Protein AF-A0A6C8Y302-F1 (afdb_monomer)

Radius of gyration: 8.21 Å; Cα contacts (8 Å, |Δi|>4): 26; chains: 1; bounding box: 19×17×14 Å

pLDDT: mean 90.3, std 7.3, range [56.88, 95.0]

Sequence (36 aa):
RRNIARRMLESGMTREAVAQITTLTDDEIEQIIRWR

Solvent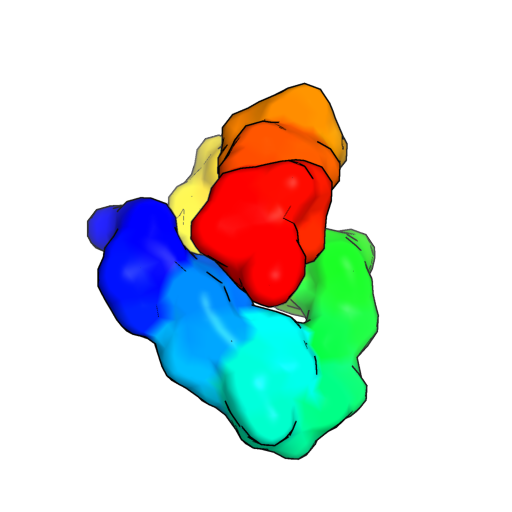-accessible surface area (backbone atoms only — not comparable to full-atom values): 2208 Å² total; per-residue (Å²): 95,71,73,56,46,49,52,41,46,73,72,70,48,53,68,67,60,41,28,72,74,57,72,44,52,71,68,60,50,48,53,63,59,72,78,106

Secondary structure (DSSP, 8-state):
-HHHHHHHHHTT--HHHHHHHH---HHHHHHHHHT-

Structure (mmCIF, N/CA/C/O backbone):
data_AF-A0A6C8Y302-F1
#
_entry.id   AF-A0A6C8Y302-F1
#
loop_
_atom_site.group_PDB
_a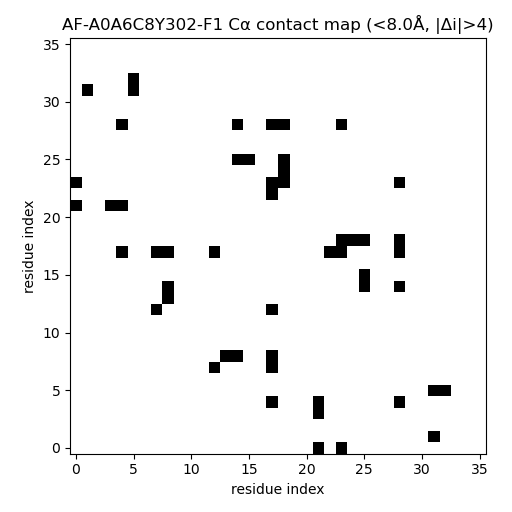tom_site.id
_atom_site.type_symbol
_atom_site.label_atom_id
_atom_site.label_alt_id
_atom_site.label_comp_id
_atom_site.label_asym_id
_atom_site.label_entity_id
_atom_site.label_seq_id
_atom_site.pdbx_PDB_ins_code
_atom_site.Cartn_x
_atom_site.Cartn_y
_atom_site.Cartn_z
_atom_site.occupancy
_atom_site.B_iso_or_equiv
_atom_site.auth_seq_id
_atom_site.auth_comp_id
_atom_site.auth_asym_id
_atom_site.auth_atom_id
_atom_site.pdbx_PDB_model_num
ATOM 1 N N . ARG A 1 1 ? 3.857 4.694 -10.474 1.00 78.75 1 ARG A N 1
ATOM 2 C CA . ARG A 1 1 ? 3.912 4.124 -9.103 1.00 78.75 1 ARG A CA 1
ATOM 3 C C . ARG A 1 1 ? 2.677 4.512 -8.295 1.00 78.75 1 ARG A C 1
ATOM 5 O O . ARG A 1 1 ? 1.895 3.628 -7.988 1.00 78.75 1 ARG A O 1
ATOM 12 N N . ARG A 1 2 ? 2.389 5.809 -8.116 1.00 84.62 2 ARG A N 1
ATOM 13 C CA . ARG A 1 2 ? 1.199 6.313 -7.393 1.00 84.62 2 ARG A CA 1
ATOM 14 C C . ARG A 1 2 ? -0.157 5.727 -7.829 1.00 84.62 2 ARG A C 1
ATOM 16 O O . ARG A 1 2 ? -0.923 5.279 -6.989 1.00 84.62 2 ARG A O 1
ATOM 23 N N . ASN A 1 3 ? -0.435 5.660 -9.136 1.00 89.75 3 ASN A N 1
ATOM 24 C CA . ASN A 1 3 ? -1.682 5.061 -9.647 1.00 89.75 3 ASN A CA 1
ATOM 25 C C . ASN A 1 3 ? -1.783 3.545 -9.390 1.00 89.75 3 ASN A C 1
ATOM 27 O O . ASN A 1 3 ? -2.883 3.033 -9.220 1.00 89.75 3 ASN A O 1
ATOM 31 N N . ILE A 1 4 ? -0.650 2.836 -9.357 1.00 91.94 4 ILE A N 1
ATOM 32 C CA . ILE A 1 4 ? -0.599 1.394 -9.070 1.00 91.94 4 ILE A CA 1
ATOM 33 C C . ILE A 1 4 ? -0.817 1.166 -7.571 1.00 91.94 4 ILE A C 1
ATOM 35 O O . ILE A 1 4 ? -1.681 0.379 -7.205 1.00 91.94 4 ILE A O 1
ATOM 39 N N . ALA A 1 5 ? -0.122 1.930 -6.722 1.00 93.75 5 ALA A N 1
ATOM 40 C CA . ALA A 1 5 ? -0.314 1.924 -5.273 1.00 93.75 5 ALA A CA 1
ATOM 41 C C . ALA A 1 5 ? -1.770 2.214 -4.881 1.00 93.75 5 ALA A C 1
ATOM 43 O O . ALA A 1 5 ? -2.333 1.508 -4.053 1.00 93.75 5 ALA A O 1
ATOM 44 N N . ARG A 1 6 ? -2.417 3.190 -5.536 1.00 92.44 6 ARG A N 1
ATOM 45 C CA . ARG A 1 6 ? -3.840 3.485 -5.317 1.00 92.44 6 ARG A CA 1
ATOM 46 C C . ARG A 1 6 ? -4.729 2.273 -5.606 1.00 92.44 6 ARG A C 1
ATOM 48 O O . ARG A 1 6 ? -5.505 1.888 -4.744 1.00 92.44 6 ARG A O 1
ATOM 55 N N . ARG A 1 7 ? -4.568 1.635 -6.770 1.00 94.25 7 ARG A N 1
ATOM 56 C CA . ARG A 1 7 ? -5.345 0.437 -7.139 1.00 94.25 7 ARG A CA 1
ATOM 57 C C . ARG A 1 7 ? -5.107 -0.734 -6.185 1.00 94.25 7 ARG A C 1
ATOM 59 O O . ARG A 1 7 ? -6.036 -1.466 -5.874 1.00 94.25 7 ARG A O 1
ATOM 66 N N . MET A 1 8 ? -3.873 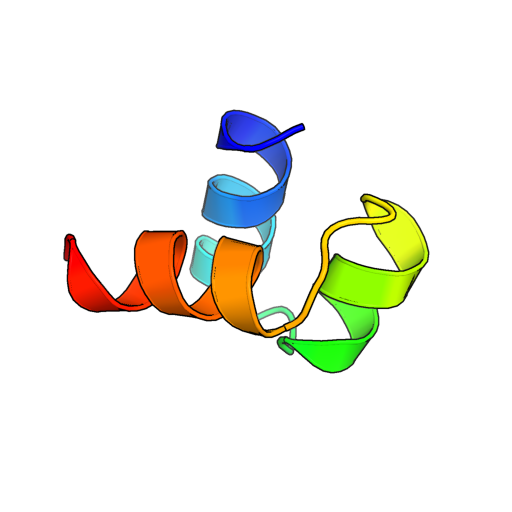-0.904 -5.710 1.00 94.00 8 MET A N 1
ATOM 67 C CA . MET A 1 8 ? -3.536 -1.930 -4.722 1.00 94.00 8 MET A CA 1
ATOM 68 C C . MET A 1 8 ? -4.256 -1.682 -3.391 1.00 94.00 8 MET A C 1
ATOM 70 O O . MET A 1 8 ? -4.904 -2.590 -2.873 1.00 94.00 8 MET A O 1
ATOM 74 N N . LEU A 1 9 ? -4.225 -0.447 -2.883 1.00 93.00 9 LEU A N 1
ATOM 75 C CA . LEU A 1 9 ? -4.965 -0.063 -1.676 1.00 93.00 9 LEU A CA 1
ATOM 76 C C . LEU A 1 9 ? -6.482 -0.237 -1.861 1.00 93.00 9 LEU A C 1
ATOM 78 O O . LEU A 1 9 ? -7.158 -0.744 -0.972 1.00 93.00 9 LEU A O 1
ATOM 82 N N . GLU A 1 10 ? -7.019 0.135 -3.026 1.00 93.81 10 GLU A N 1
ATOM 83 C CA . GLU A 1 10 ? -8.434 -0.064 -3.376 1.00 93.81 10 GLU A CA 1
ATOM 84 C C . GLU A 1 10 ? -8.820 -1.549 -3.438 1.00 93.81 10 GLU A C 1
ATOM 86 O O . GLU A 1 10 ? -9.935 -1.900 -3.064 1.00 93.81 10 GLU A O 1
ATOM 91 N N . SER A 1 11 ? -7.895 -2.429 -3.835 1.00 94.69 11 SER A N 1
ATOM 92 C CA . SER A 1 11 ? -8.092 -3.886 -3.810 1.00 94.69 11 SER A CA 1
ATOM 93 C C . SER A 1 11 ? -7.991 -4.519 -2.414 1.00 94.69 11 SER A C 1
ATOM 95 O O . SER A 1 11 ? -8.126 -5.733 -2.290 1.00 94.69 11 SER A O 1
ATOM 97 N N . GLY A 1 12 ? -7.756 -3.721 -1.365 1.00 93.75 12 GLY A N 1
ATOM 98 C CA . GLY A 1 12 ? -7.639 -4.194 0.018 1.00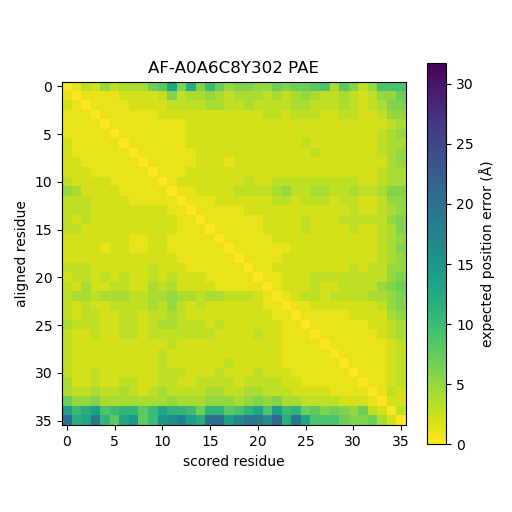 93.75 12 GLY A CA 1
ATOM 99 C C . GLY A 1 12 ? -6.229 -4.630 0.427 1.00 93.75 12 GLY A C 1
ATOM 100 O O . GLY A 1 12 ? -6.059 -5.226 1.489 1.00 93.75 12 GLY A O 1
ATOM 101 N N . MET A 1 13 ? -5.211 -4.339 -0.386 1.00 95.00 13 MET A N 1
ATOM 102 C CA . MET A 1 13 ? -3.818 -4.605 -0.029 1.00 95.00 13 MET A CA 1
ATOM 103 C C . MET A 1 13 ? -3.362 -3.673 1.103 1.00 95.00 13 MET A C 1
ATOM 105 O O . MET A 1 13 ? -3.735 -2.498 1.141 1.00 95.00 13 MET A O 1
ATOM 109 N N . THR A 1 14 ? -2.536 -4.186 2.020 1.00 93.75 14 THR A N 1
ATOM 110 C CA . THR A 1 14 ? -2.033 -3.391 3.148 1.00 93.75 14 THR A CA 1
ATOM 111 C C . THR A 1 14 ? -0.976 -2.380 2.706 1.00 93.75 14 THR A C 1
ATOM 113 O O . THR A 1 14 ? -0.350 -2.516 1.651 1.00 93.75 14 THR A O 1
ATOM 116 N N . ARG A 1 15 ? -0.757 -1.352 3.531 1.00 91.19 15 ARG A N 1
ATOM 117 C CA . ARG A 1 15 ? 0.208 -0.279 3.249 1.00 91.19 15 ARG A CA 1
ATOM 118 C C . ARG A 1 15 ? 1.629 -0.826 3.126 1.00 91.19 15 ARG A C 1
ATOM 120 O O . ARG A 1 15 ? 2.342 -0.453 2.203 1.00 91.19 15 ARG A O 1
ATOM 127 N N . GLU A 1 16 ? 1.992 -1.772 3.985 1.00 92.31 16 GLU A N 1
ATOM 128 C CA . GLU A 1 16 ? 3.313 -2.401 4.029 1.00 92.31 16 GLU A CA 1
ATOM 129 C C . GLU A 1 16 ? 3.597 -3.186 2.745 1.00 92.31 16 GLU A C 1
ATOM 131 O O . GLU A 1 16 ? 4.690 -3.103 2.186 1.00 92.31 16 GLU A O 1
ATOM 136 N N . ALA A 1 17 ? 2.602 -3.923 2.242 1.00 93.88 17 ALA A N 1
ATOM 137 C CA . ALA A 1 17 ? 2.724 -4.645 0.980 1.00 93.88 17 ALA A CA 1
ATOM 138 C C . ALA A 1 17 ? 2.865 -3.674 -0.203 1.00 93.88 17 ALA A C 1
ATOM 140 O O . ALA A 1 17 ? 3.703 -3.873 -1.085 1.00 93.88 17 ALA A O 1
ATOM 141 N N . VAL A 1 18 ? 2.106 -2.575 -0.198 1.00 94.56 18 VAL A N 1
ATOM 142 C CA . VAL A 1 18 ? 2.224 -1.528 -1.220 1.00 94.56 18 VAL A CA 1
ATOM 143 C C . VAL A 1 18 ? 3.603 -0.864 -1.181 1.00 94.56 18 VAL A C 1
ATOM 145 O O . VAL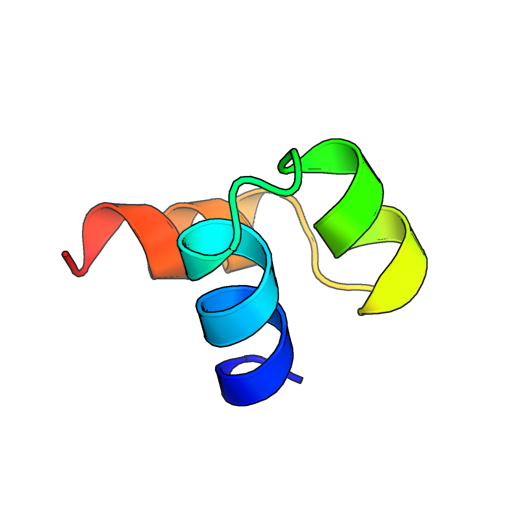 A 1 18 ? 4.190 -0.664 -2.248 1.00 94.56 18 VAL A O 1
ATOM 148 N N . ALA A 1 19 ? 4.154 -0.577 0.000 1.00 93.38 19 ALA A N 1
ATOM 149 C CA . ALA A 1 19 ? 5.493 -0.006 0.164 1.00 93.38 19 ALA A CA 1
ATOM 150 C C . ALA A 1 19 ? 6.574 -0.926 -0.419 1.00 93.38 19 ALA A C 1
ATOM 152 O O . ALA A 1 19 ? 7.390 -0.488 -1.233 1.00 93.38 19 ALA A O 1
ATOM 153 N N . GLN A 1 20 ? 6.514 -2.223 -0.097 1.00 91.88 20 GLN A N 1
ATOM 154 C CA . GLN A 1 20 ? 7.456 -3.222 -0.610 1.00 91.88 20 GLN A CA 1
ATOM 155 C C . GLN A 1 20 ? 7.409 -3.353 -2.138 1.00 91.88 20 GLN A C 1
ATOM 157 O O . GLN A 1 20 ? 8.450 -3.467 -2.781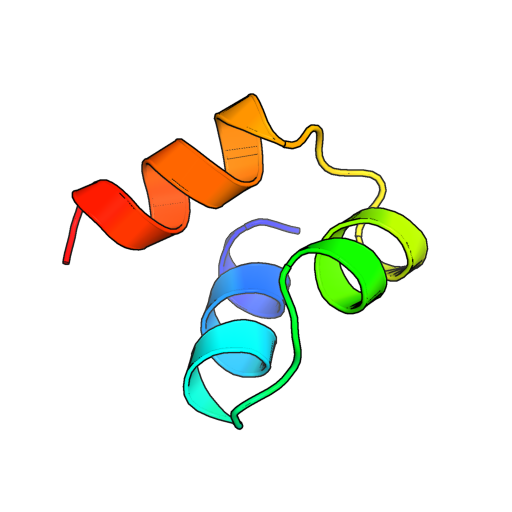 1.00 91.88 20 GLN A O 1
ATOM 162 N N . ILE A 1 21 ? 6.215 -3.308 -2.737 1.00 93.38 21 ILE A N 1
ATOM 163 C CA . ILE A 1 21 ? 6.047 -3.512 -4.183 1.00 93.38 21 ILE A CA 1
ATOM 164 C C . ILE A 1 21 ? 6.354 -2.242 -4.983 1.00 93.38 21 ILE A C 1
ATOM 166 O O . ILE A 1 21 ? 6.918 -2.299 -6.076 1.00 93.38 21 ILE A O 1
ATOM 170 N N . THR A 1 22 ? 5.940 -1.080 -4.481 1.00 90.69 22 THR A N 1
ATOM 171 C CA . THR A 1 22 ? 6.001 0.178 -5.241 1.00 90.69 22 THR A CA 1
ATOM 172 C C . THR A 1 22 ? 7.215 1.036 -4.909 1.00 90.69 22 THR A C 1
ATOM 174 O O . THR A 1 22 ? 7.411 2.058 -5.574 1.00 90.69 22 THR A O 1
ATOM 177 N N . THR A 1 23 ? 8.013 0.607 -3.922 1.00 92.31 23 THR A N 1
ATOM 178 C CA . THR A 1 23 ? 9.151 1.333 -3.336 1.00 92.31 23 THR A CA 1
ATOM 179 C C . THR A 1 23 ? 8.780 2.747 -2.884 1.00 92.31 23 THR A C 1
ATOM 181 O O . THR A 1 23 ? 9.629 3.638 -2.909 1.0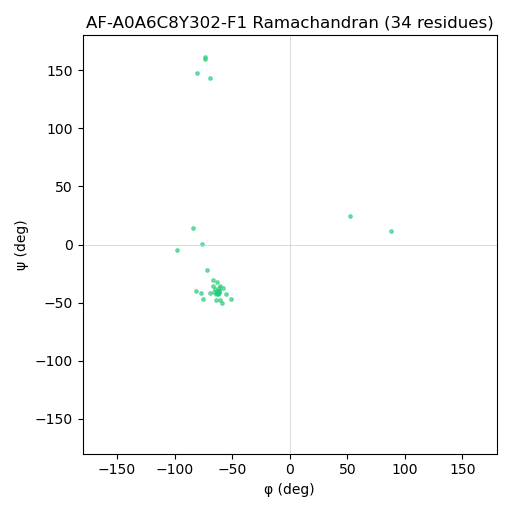0 92.31 23 THR A O 1
ATOM 184 N N . LEU A 1 24 ? 7.499 2.979 -2.593 1.00 91.62 24 LEU A N 1
ATOM 185 C CA . LEU A 1 24 ? 7.011 4.242 -2.057 1.00 91.62 24 LEU A CA 1
ATOM 186 C C . LEU A 1 24 ? 7.279 4.270 -0.558 1.00 91.62 24 LEU A C 1
ATOM 188 O O . LEU A 1 24 ? 7.219 3.228 0.099 1.00 91.62 24 LEU A O 1
ATOM 192 N N . THR A 1 25 ? 7.542 5.457 -0.027 1.00 93.69 25 THR A N 1
ATOM 193 C CA . THR A 1 25 ? 7.622 5.641 1.423 1.00 93.69 25 THR A CA 1
ATOM 194 C C . THR A 1 25 ? 6.233 5.598 2.054 1.00 93.69 25 THR A C 1
ATOM 196 O O . THR A 1 25 ? 5.214 5.819 1.388 1.00 93.69 25 THR A O 1
ATOM 199 N N . ASP A 1 26 ? 6.189 5.360 3.363 1.00 90.75 26 ASP A N 1
ATOM 200 C CA . ASP A 1 26 ? 4.939 5.400 4.121 1.00 90.75 26 ASP A CA 1
ATOM 201 C C . ASP A 1 26 ? 4.246 6.765 3.998 1.00 90.75 26 ASP A C 1
ATOM 203 O O . ASP A 1 26 ? 3.033 6.809 3.802 1.00 90.75 26 ASP A O 1
ATOM 207 N N . ASP A 1 27 ? 5.008 7.865 3.979 1.00 92.94 27 ASP A N 1
ATOM 208 C CA . ASP A 1 27 ? 4.479 9.219 3.765 1.00 92.94 27 ASP A CA 1
ATOM 209 C C . ASP A 1 27 ? 3.819 9.372 2.385 1.00 92.94 27 ASP A C 1
ATOM 211 O O . ASP A 1 27 ? 2.748 9.971 2.244 1.00 92.94 27 ASP A O 1
ATOM 215 N N . GLU A 1 28 ? 4.437 8.823 1.334 1.00 92.88 28 GLU A N 1
ATOM 216 C CA . GLU A 1 28 ? 3.875 8.857 -0.017 1.00 92.88 28 GLU A CA 1
ATOM 217 C C . GLU A 1 28 ? 2.570 8.058 -0.103 1.00 92.88 28 GLU A C 1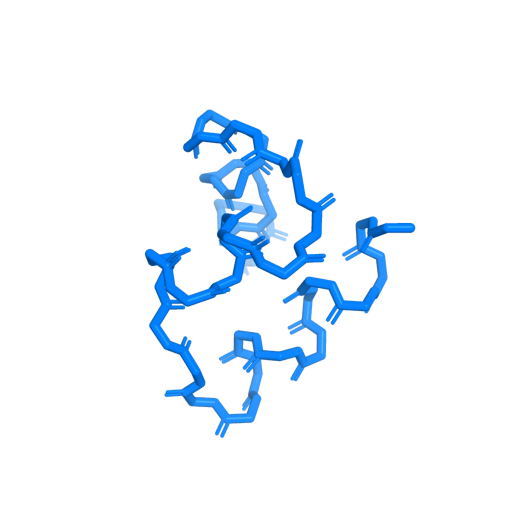
ATOM 219 O O . GLU A 1 28 ? 1.632 8.489 -0.782 1.00 92.88 28 GLU A O 1
ATOM 224 N N . ILE A 1 29 ? 2.498 6.918 0.590 1.00 92.38 29 ILE A N 1
ATOM 225 C CA . ILE A 1 29 ? 1.299 6.081 0.693 1.00 92.38 29 ILE A CA 1
ATOM 226 C C . ILE A 1 29 ? 0.224 6.785 1.524 1.00 92.38 29 ILE A C 1
ATOM 228 O O . ILE A 1 29 ? -0.944 6.795 1.132 1.00 92.38 29 ILE A O 1
ATOM 232 N N . GLU A 1 30 ? 0.595 7.439 2.622 1.00 9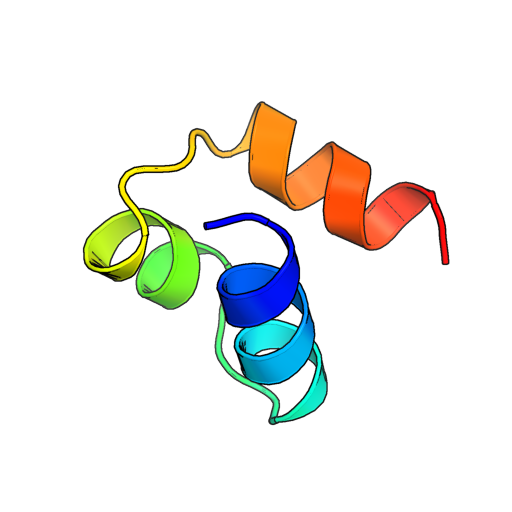2.31 30 GLU A N 1
ATOM 233 C CA . GLU A 1 30 ? -0.330 8.196 3.458 1.00 92.31 30 GLU A CA 1
ATOM 234 C C . GLU A 1 30 ? -0.951 9.366 2.689 1.00 92.31 30 GLU A C 1
ATOM 236 O O . GLU A 1 30 ? -2.162 9.574 2.765 1.00 92.31 30 GLU A O 1
ATOM 241 N N . GLN A 1 31 ? -0.176 10.068 1.858 1.00 92.62 31 GLN A N 1
ATOM 242 C CA . GLN A 1 31 ? -0.725 11.075 0.948 1.00 92.62 31 GLN A CA 1
ATOM 243 C C . GLN A 1 31 ? -1.726 10.473 -0.047 1.00 92.62 31 GLN A C 1
ATOM 245 O O . GLN A 1 31 ? -2.716 11.113 -0.380 1.00 92.62 31 GLN A O 1
ATOM 250 N N . ILE A 1 32 ? -1.522 9.244 -0.528 1.00 90.56 32 ILE A N 1
ATOM 251 C CA . ILE A 1 32 ? -2.494 8.594 -1.425 1.00 90.56 32 ILE A CA 1
ATOM 252 C C . ILE A 1 32 ? -3.804 8.295 -0.687 1.00 90.56 32 ILE A C 1
ATOM 254 O O . ILE A 1 32 ? -4.871 8.412 -1.286 1.00 90.56 32 ILE A O 1
ATOM 258 N N . ILE A 1 33 ? -3.726 7.932 0.594 1.00 88.56 33 ILE A N 1
ATOM 259 C CA . ILE A 1 33 ? -4.888 7.597 1.426 1.00 88.56 33 ILE A CA 1
ATOM 260 C C . ILE A 1 33 ? -5.635 8.851 1.890 1.00 88.56 33 ILE A C 1
ATOM 262 O O . ILE A 1 33 ? -6.858 8.850 1.872 1.00 88.56 33 ILE A O 1
ATOM 266 N N . ARG A 1 34 ? -4.928 9.912 2.300 1.00 88.00 34 ARG A N 1
ATOM 267 C CA . ARG A 1 34 ? -5.531 11.148 2.838 1.00 88.00 34 ARG A CA 1
ATOM 268 C C . ARG A 1 34 ? -6.233 12.013 1.791 1.00 88.00 34 ARG A C 1
ATOM 270 O O . ARG A 1 34 ? -7.056 12.838 2.157 1.00 88.00 34 ARG A O 1
ATOM 277 N N . TRP A 1 35 ? -5.888 11.869 0.512 1.00 70.56 35 TRP A N 1
ATOM 278 C CA . TRP A 1 35 ? -6.533 12.593 -0.595 1.00 70.56 35 TRP A CA 1
ATOM 279 C C . TRP A 1 35 ? -7.821 11.906 -1.093 1.00 70.56 35 TRP A C 1
ATOM 281 O O . TRP A 1 35 ? -8.305 12.215 -2.183 1.00 70.56 35 TRP A O 1
ATOM 291 N N . ARG A 1 36 ? -8.345 10.959 -0.312 1.00 56.88 36 ARG A N 1
ATOM 292 C CA . ARG A 1 36 ? -9.622 10.273 -0.502 1.00 56.88 36 ARG A CA 1
ATOM 293 C C . ARG A 1 36 ? -10.639 10.812 0.495 1.00 56.88 36 ARG A C 1
ATOM 295 O O . ARG A 1 36 ? -11.812 10.926 0.088 1.00 56.88 36 ARG A O 1
#

Organism: Salmonella diarizonae (NCBI:txid59204)

Mean predicted aligned error: 2.78 Å

Foldseek 3Di:
DLVVLLVCVVVVHDLVVSCVVVVDDSVSSVVSVVVD

Nearest PDB structures (foldseek):
  2r0q-assembly1_F  TM=9.348E-01  e=1.613E+00  Staphylococcus aureus
  1gdt-assembly1_B  TM=8.560E-01  e=1.412E+00  Escherichia coli
  2gm4-assembly1_A  TM=8.063E-01  e=1.322E+00  Escherichia coli
  3clo-assembly1_B  TM=7.612E-01  e=2.565E+00  Bacteroides thetaiotaomicron VPI-5482
  5xt2-assembly5_E  TM=7.894E-01  e=6.491E+00  Bradyrhizobium japonicum